Protein AF-A0A820E1D8-F1 (afdb_monomer_lite)

Foldseek 3Di:
DDPPPPPDPPLKDKDQQLVPDDDDDDADVVLVDCLQPPCVVVVVLQWDDDDNDTDRDHPDDPPRVSVCSNVVSPVVNVVRVVVVVVVVVVNVVNRRGIDMDSDPQDPVNVVVVVVVVVVVVVVD

Sequence (124 aa):
MYSSILSCPCRYSSIQRSTFISIEVQIHPFCTSSFVRDDRWFQYWTMKFLNGNIDPTPSFYSNDFRKNGLKFFNYVKILCDTVNISLANIVHSFQAKYFFSPQLITPLQLSETIHDWNASFRTQ

Radius of gyration: 27.59 Å; chains: 1; bounding box: 50×37×97 Å

pLDDT: mean 75.23, std 14.65, range [38.97, 95.94]

Organism: NCBI:txid392033

Secondary structure (DSSP, 8-state):
-----------SEEEEGGGT--------GGGGSHHHH-THHHHTTS-EEETTEEESS----TT-HHHHHHHHHHHHHHHHHHHHHHHHHHHHHHHTSEEEESS---HHHHHHHHHHHHHHHTT-

Structure (mmCIF, N/CA/C/O backbone):
data_AF-A0A820E1D8-F1
#
_entry.id   AF-A0A820E1D8-F1
#
loop_
_atom_site.group_PDB
_atom_site.id
_atom_site.type_symbol
_atom_site.label_atom_id
_atom_site.label_alt_id
_atom_site.label_comp_id
_atom_site.label_asym_id
_atom_site.label_entity_id
_atom_site.label_seq_id
_atom_site.pdbx_PDB_ins_code
_atom_site.Cartn_x
_atom_site.Cartn_y
_atom_site.Cartn_z
_atom_site.occupancy
_atom_site.B_iso_or_equiv
_atom_site.auth_seq_id
_atom_site.auth_comp_id
_atom_site.auth_asym_id
_atom_site.auth_atom_id
_atom_site.pdbx_PDB_model_num
ATOM 1 N N . MET A 1 1 ? -15.029 -18.712 57.169 1.00 38.97 1 MET A N 1
ATOM 2 C CA . MET A 1 1 ? -14.294 -17.782 56.284 1.00 38.97 1 MET A CA 1
ATOM 3 C C . MET A 1 1 ? -15.163 -17.525 55.064 1.00 38.97 1 MET A C 1
ATOM 5 O O . MET A 1 1 ? -15.343 -18.434 54.269 1.00 38.97 1 MET A O 1
ATOM 9 N N . TYR A 1 2 ? -15.791 -16.352 54.978 1.00 49.12 2 TYR A N 1
ATOM 10 C CA . TYR A 1 2 ? -16.621 -15.965 53.833 1.00 49.12 2 TYR A CA 1
ATOM 11 C C . TYR A 1 2 ? -15.697 -15.332 52.788 1.00 49.12 2 TYR A C 1
ATOM 13 O O . TYR A 1 2 ? -15.008 -14.361 53.094 1.00 49.12 2 TYR A O 1
ATOM 21 N N . SER A 1 3 ? -15.611 -15.929 51.599 1.00 56.59 3 SER A N 1
ATOM 22 C CA . SER A 1 3 ? -14.863 -15.360 50.478 1.00 56.59 3 SER A CA 1
ATOM 23 C C . SER A 1 3 ? -15.612 -14.120 49.997 1.00 56.59 3 SER A C 1
ATOM 25 O O . SER A 1 3 ? -16.631 -14.217 49.316 1.00 56.59 3 SER A O 1
ATOM 27 N N . SER A 1 4 ? -15.149 -12.944 50.410 1.00 55.78 4 SER A N 1
ATOM 28 C CA . SER A 1 4 ? -15.596 -11.673 49.852 1.00 55.78 4 SER A CA 1
ATOM 29 C C . SER A 1 4 ? -15.107 -11.615 48.407 1.00 55.78 4 SER A C 1
ATOM 31 O O . SER A 1 4 ? -13.967 -11.231 48.148 1.00 55.78 4 SER A O 1
ATOM 33 N N . ILE A 1 5 ? -15.943 -12.042 47.462 1.00 62.97 5 ILE A N 1
ATOM 34 C CA . ILE A 1 5 ? -15.692 -11.833 46.037 1.00 62.97 5 ILE A CA 1
ATOM 35 C C . ILE A 1 5 ? -15.635 -10.315 45.837 1.00 62.97 5 ILE A C 1
ATOM 37 O O . ILE A 1 5 ? -16.656 -9.630 45.877 1.00 62.97 5 ILE A O 1
ATOM 41 N N . LEU A 1 6 ? -14.421 -9.783 45.684 1.00 60.31 6 LEU A N 1
ATOM 42 C CA . LEU A 1 6 ? -14.165 -8.409 45.267 1.00 60.31 6 LEU A CA 1
ATOM 43 C C . LEU A 1 6 ? -14.670 -8.259 43.828 1.00 60.31 6 LEU A C 1
ATOM 45 O O . LEU A 1 6 ? -13.928 -8.404 42.861 1.00 60.31 6 LEU A O 1
ATOM 49 N N . SER A 1 7 ? -15.970 -8.016 43.688 1.00 61.81 7 SER A N 1
ATOM 50 C CA . SER A 1 7 ? -16.574 -7.625 42.423 1.00 61.81 7 SER A CA 1
ATOM 51 C C . SER A 1 7 ? -16.199 -6.171 42.165 1.00 61.81 7 SER A C 1
ATOM 53 O O . SER A 1 7 ? -16.813 -5.255 42.710 1.00 61.81 7 SER A O 1
ATOM 55 N N . CYS A 1 8 ? -15.161 -5.947 41.362 1.00 59.56 8 CYS A N 1
ATOM 56 C CA . CYS A 1 8 ? -14.822 -4.611 40.893 1.00 59.56 8 CYS A CA 1
ATOM 57 C C . CYS A 1 8 ? -15.924 -4.127 39.937 1.00 59.56 8 CYS A C 1
ATOM 59 O O . CYS A 1 8 ? -16.111 -4.742 38.885 1.00 59.56 8 CYS A O 1
ATOM 61 N N . PRO A 1 9 ? -16.649 -3.036 40.242 1.00 62.47 9 PRO A N 1
ATOM 62 C CA . PRO A 1 9 ? -17.557 -2.453 39.269 1.00 62.47 9 PRO A CA 1
ATOM 63 C C . PRO A 1 9 ? -16.726 -1.896 38.107 1.00 62.47 9 PRO A C 1
ATOM 65 O O . PRO A 1 9 ? -15.876 -1.022 38.303 1.00 62.47 9 PRO A O 1
ATOM 68 N N . CYS A 1 10 ? -16.940 -2.407 36.892 1.00 63.34 10 CYS A N 1
ATOM 69 C CA . CYS A 1 10 ? -16.344 -1.839 35.686 1.00 63.34 10 CYS A CA 1
ATOM 70 C C . CYS A 1 10 ? -16.821 -0.389 35.535 1.00 63.34 10 CYS A C 1
ATOM 72 O O . CYS A 1 10 ? -17.981 -0.141 35.224 1.00 63.34 10 CYS A O 1
ATOM 74 N N . ARG A 1 11 ? -15.927 0.579 35.768 1.00 61.75 11 ARG A N 1
ATOM 75 C CA . ARG A 1 11 ? -16.213 2.011 35.561 1.00 61.75 11 ARG A CA 1
ATOM 76 C C . ARG A 1 11 ? -16.142 2.427 34.090 1.00 61.75 11 ARG A C 1
ATOM 78 O O . ARG A 1 11 ? -16.610 3.502 33.749 1.00 61.75 11 ARG A O 1
ATOM 85 N N . TYR A 1 12 ? -15.544 1.589 33.245 1.00 61.16 12 TYR A N 1
ATOM 86 C CA . TYR A 1 12 ? -15.287 1.874 31.839 1.00 61.16 12 TYR A CA 1
ATOM 87 C C . TYR A 1 12 ? -15.717 0.691 30.979 1.00 61.16 12 TYR A C 1
ATOM 89 O O . TYR A 1 12 ? -15.518 -0.462 31.369 1.00 61.16 12 TYR A O 1
ATOM 97 N N . SER A 1 13 ? -16.258 0.981 29.796 1.00 73.56 13 SER A N 1
ATOM 98 C CA . SER A 1 13 ? -16.404 -0.020 28.737 1.00 73.56 13 SER A CA 1
ATOM 99 C C . SER A 1 13 ? -15.180 0.039 27.823 1.00 73.56 13 SER A C 1
ATOM 101 O O . SER A 1 13 ? -14.683 1.122 27.504 1.00 73.56 13 SER A O 1
ATOM 103 N N . SER A 1 14 ? -14.662 -1.135 27.459 1.00 79.69 14 SER A N 1
ATOM 104 C CA . SER A 1 14 ? -13.552 -1.291 26.522 1.00 79.69 14 SER A CA 1
ATOM 105 C C . SER A 1 14 ? -14.062 -2.056 25.313 1.00 79.69 14 SER A C 1
ATOM 107 O O . SER A 1 14 ? -14.514 -3.192 25.448 1.00 79.69 14 SER A O 1
ATOM 109 N N . ILE A 1 15 ? -14.021 -1.426 24.143 1.00 81.38 15 ILE A N 1
ATOM 110 C CA . ILE A 1 15 ? -14.484 -2.020 22.888 1.00 81.38 15 ILE A CA 1
ATOM 111 C C . ILE A 1 15 ? -13.323 -1.975 21.903 1.00 81.38 15 ILE A C 1
ATOM 113 O O . ILE A 1 15 ? -12.721 -0.922 21.688 1.00 81.38 15 ILE A O 1
ATOM 117 N N . GLN A 1 16 ? -12.972 -3.113 21.311 1.00 85.31 16 GLN A N 1
ATOM 118 C CA . GLN A 1 16 ? -11.905 -3.154 20.316 1.00 85.31 16 GLN A CA 1
ATOM 119 C C . GLN A 1 16 ? -12.334 -2.364 19.074 1.00 85.31 16 GLN A C 1
ATOM 121 O O . GLN A 1 16 ? -13.426 -2.584 18.552 1.00 85.31 16 GLN A O 1
ATOM 126 N N . ARG A 1 17 ? -11.489 -1.451 18.581 1.00 87.81 17 ARG A N 1
ATOM 127 C CA . ARG A 1 17 ? -11.842 -0.558 17.460 1.00 87.81 17 ARG A CA 1
ATOM 128 C C . ARG A 1 17 ? -12.236 -1.312 16.193 1.00 87.81 17 ARG A C 1
ATOM 130 O O . ARG A 1 17 ? -13.131 -0.863 15.489 1.00 87.81 17 ARG A O 1
ATOM 137 N N . SER A 1 18 ? -11.631 -2.472 15.936 1.00 87.81 18 SER A N 1
ATOM 13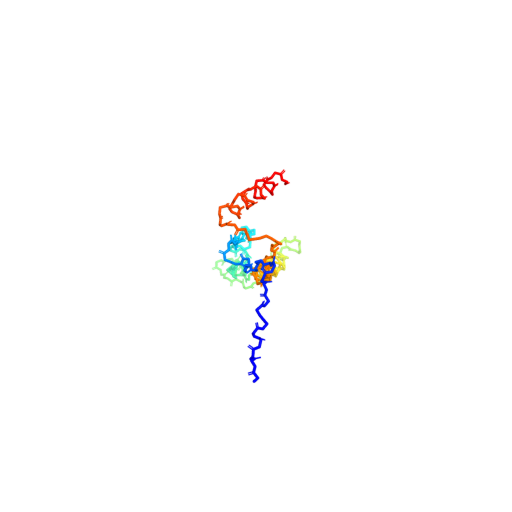8 C CA . SER A 1 18 ? -11.989 -3.350 14.812 1.00 87.81 18 SER A CA 1
ATOM 139 C C . SER A 1 18 ? -13.464 -3.770 14.777 1.00 87.81 18 SER A C 1
ATOM 141 O O . SER A 1 18 ? -13.963 -4.111 13.711 1.00 87.81 18 SER A O 1
ATOM 143 N N . THR A 1 19 ? -14.170 -3.752 15.913 1.00 86.25 19 THR A N 1
ATOM 144 C CA . THR A 1 19 ? -15.575 -4.192 15.988 1.00 86.25 19 THR A CA 1
ATOM 145 C C . THR A 1 19 ? -16.566 -3.162 15.451 1.00 86.25 19 THR A C 1
ATOM 147 O O . THR A 1 19 ? -17.693 -3.522 15.130 1.00 86.25 19 THR A O 1
ATOM 150 N N . PHE A 1 20 ? -16.161 -1.894 15.340 1.00 82.75 20 PHE A N 1
ATOM 151 C CA . PHE A 1 20 ? -17.046 -0.808 14.910 1.00 82.75 20 PHE A CA 1
ATOM 152 C C . PHE A 1 20 ? -16.408 0.168 13.909 1.00 82.75 20 PHE A C 1
ATOM 154 O O . PHE A 1 20 ? -17.120 0.980 13.326 1.00 82.75 20 PHE A O 1
ATOM 161 N N . ILE A 1 21 ? -15.091 0.094 13.674 1.00 85.94 21 ILE A N 1
ATOM 162 C CA . ILE A 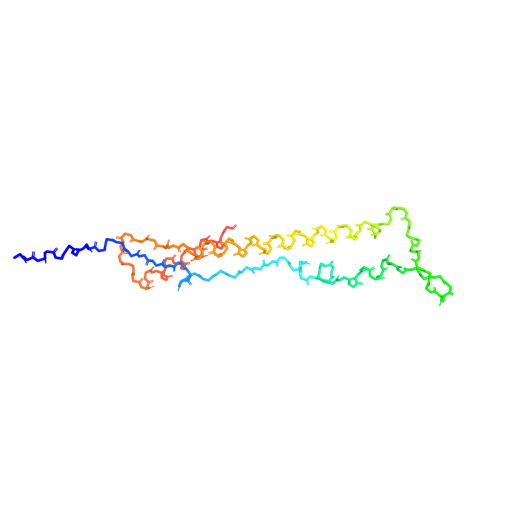1 21 ? -14.384 0.890 12.662 1.00 85.94 21 ILE A CA 1
ATOM 163 C C . ILE A 1 21 ? -13.762 -0.036 11.615 1.00 85.94 21 ILE A C 1
ATOM 165 O O . ILE A 1 21 ? -12.811 -0.774 11.893 1.00 85.94 21 ILE A O 1
ATOM 169 N N . SER A 1 22 ? -14.246 0.086 10.380 1.00 88.06 22 SER A N 1
ATOM 170 C CA . SER A 1 22 ? -13.597 -0.467 9.191 1.00 88.06 22 SER A CA 1
ATOM 171 C C . SER A 1 22 ? -12.879 0.651 8.440 1.00 88.06 22 SER A C 1
ATOM 173 O O . SER A 1 22 ? -13.461 1.710 8.209 1.00 88.06 22 SER A O 1
ATOM 175 N N . ILE A 1 23 ? -11.615 0.428 8.084 1.00 88.25 23 ILE A N 1
ATOM 176 C CA . ILE A 1 23 ? -10.818 1.372 7.298 1.00 88.25 23 ILE A CA 1
ATOM 177 C C . ILE A 1 23 ? -10.471 0.688 5.985 1.00 88.25 23 ILE A C 1
ATOM 179 O O . ILE A 1 23 ? -9.752 -0.310 5.976 1.00 88.25 23 ILE A O 1
ATOM 183 N N . GLU A 1 24 ? -10.963 1.245 4.884 1.00 89.31 24 GLU A N 1
ATOM 184 C CA . GLU A 1 24 ? -10.573 0.838 3.541 1.00 89.31 24 GLU A CA 1
ATOM 185 C C . GLU A 1 24 ? -9.547 1.834 3.005 1.00 89.31 24 GLU A C 1
ATOM 187 O O . GLU A 1 24 ? -9.799 3.037 2.923 1.00 89.31 24 GLU A O 1
ATOM 192 N N . VAL A 1 25 ? -8.360 1.333 2.676 1.00 89.12 25 VAL A N 1
ATOM 193 C CA . VAL A 1 25 ? -7.265 2.152 2.166 1.00 89.12 25 VAL A CA 1
ATOM 194 C C . VAL A 1 25 ? -7.191 1.999 0.658 1.00 89.12 25 VAL A C 1
ATOM 196 O O . VAL A 1 25 ? -7.096 0.887 0.145 1.00 89.12 25 VAL A O 1
ATOM 199 N N . GLN A 1 26 ? -7.148 3.127 -0.046 1.00 89.81 26 GLN A N 1
ATOM 200 C CA . GLN A 1 26 ? -6.901 3.156 -1.481 1.00 89.81 26 GLN A CA 1
ATOM 201 C C . GLN A 1 26 ? -5.510 3.723 -1.756 1.00 89.81 26 GLN A C 1
ATOM 203 O O . GLN A 1 26 ? -5.198 4.858 -1.400 1.00 89.81 26 GLN A O 1
ATOM 208 N N . ILE A 1 27 ? -4.662 2.913 -2.389 1.00 90.44 27 ILE A N 1
ATOM 209 C CA . ILE A 1 27 ? -3.364 3.364 -2.894 1.00 90.44 27 ILE A CA 1
ATOM 210 C C . ILE A 1 27 ? -3.540 4.104 -4.222 1.00 90.44 27 ILE A C 1
ATOM 212 O O . ILE A 1 27 ? -4.517 3.901 -4.943 1.00 90.44 27 ILE A O 1
ATOM 216 N N . HIS A 1 28 ? -2.568 4.947 -4.569 1.00 91.69 28 HI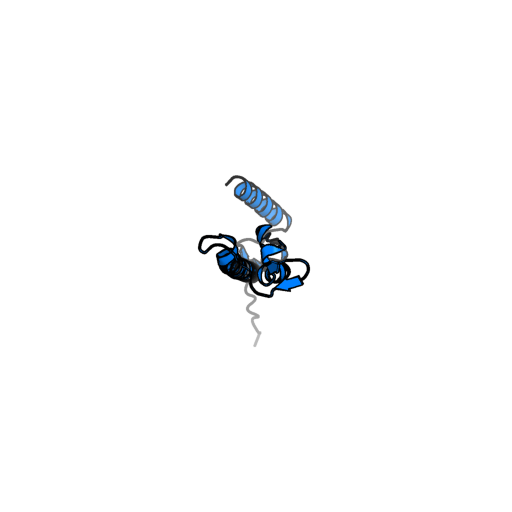S A N 1
ATOM 217 C CA . HIS A 1 28 ? -2.619 5.718 -5.807 1.00 91.69 28 HIS A CA 1
ATOM 218 C C . HIS A 1 28 ? -2.740 4.790 -7.041 1.00 91.69 28 HIS A C 1
ATOM 220 O O . HIS A 1 28 ? -1.963 3.834 -7.139 1.00 91.69 28 HIS A O 1
ATOM 226 N N . PRO A 1 29 ? -3.625 5.071 -8.024 1.00 91.56 29 PRO A N 1
ATOM 227 C CA . PRO A 1 29 ? -3.855 4.190 -9.181 1.00 91.56 29 PRO A CA 1
ATOM 228 C C . PRO A 1 29 ? -2.593 3.867 -9.991 1.00 91.56 29 PRO A C 1
ATOM 230 O O . PRO A 1 29 ? -2.468 2.804 -10.590 1.00 91.56 29 PRO A O 1
ATOM 233 N N . PHE A 1 30 ? -1.605 4.762 -9.983 1.00 90.19 30 PHE A N 1
ATOM 234 C CA . PHE A 1 30 ? -0.311 4.506 -10.619 1.00 90.19 30 PHE A CA 1
ATOM 235 C C . PHE A 1 30 ? 0.409 3.272 -10.045 1.00 90.19 30 PHE A C 1
ATOM 237 O O . PHE A 1 30 ? 1.053 2.538 -10.793 1.00 90.19 30 PHE A O 1
ATOM 244 N N . CYS A 1 31 ? 0.265 3.000 -8.745 1.00 91.25 31 CYS A N 1
ATOM 245 C CA . CYS A 1 31 ? 0.873 1.842 -8.089 1.00 91.25 31 CYS A CA 1
ATOM 246 C C . CYS A 1 31 ? 0.303 0.508 -8.579 1.00 91.25 31 CYS A C 1
ATOM 248 O O . CYS A 1 31 ? 0.959 -0.524 -8.452 1.00 91.25 31 CYS A O 1
ATOM 250 N N . THR A 1 32 ? -0.900 0.516 -9.161 1.00 90.31 32 THR A N 1
ATOM 251 C CA . THR A 1 32 ? -1.503 -0.674 -9.765 1.00 90.31 32 THR A CA 1
ATOM 252 C C . THR A 1 32 ? -1.313 -0.750 -11.279 1.00 90.31 32 THR A C 1
ATOM 254 O O . THR A 1 32 ? -1.724 -1.736 -11.892 1.00 90.31 32 THR A O 1
ATOM 257 N N . SER A 1 33 ? -0.661 0.250 -11.878 1.00 89.25 33 SER A N 1
ATOM 258 C CA . SER A 1 33 ? -0.404 0.304 -13.315 1.00 89.25 33 SER A CA 1
ATOM 259 C C . SER A 1 33 ? 0.606 -0.752 -13.773 1.00 89.25 33 SER A C 1
ATOM 261 O O . SER A 1 33 ? 1.454 -1.225 -13.008 1.00 89.25 33 SER A O 1
ATOM 263 N N . SER A 1 34 ? 0.573 -1.066 -15.068 1.00 85.19 34 SER A N 1
ATOM 264 C CA . SER A 1 34 ? 1.535 -1.968 -15.707 1.00 85.19 34 SER A CA 1
ATOM 265 C C . SER A 1 34 ? 2.975 -1.448 -15.658 1.00 85.19 34 SER A C 1
ATOM 267 O O . SER A 1 34 ? 3.899 -2.240 -15.749 1.00 85.19 34 SER A O 1
ATOM 269 N N . PHE A 1 35 ? 3.202 -0.142 -15.471 1.00 79.44 35 PHE A N 1
ATOM 270 C CA . PHE A 1 35 ? 4.555 0.407 -15.303 1.00 79.44 35 PHE A CA 1
ATOM 271 C C . PHE A 1 35 ? 5.203 0.003 -13.971 1.00 79.44 35 PHE A C 1
ATOM 273 O O . PHE A 1 35 ? 6.422 0.018 -13.854 1.00 79.44 35 PHE A O 1
ATOM 280 N N . VAL A 1 36 ? 4.399 -0.351 -12.965 1.00 84.75 36 VAL A N 1
ATOM 281 C CA . VAL A 1 36 ? 4.870 -0.684 -11.611 1.00 84.75 36 VAL A CA 1
ATOM 282 C C . VAL A 1 36 ? 4.709 -2.175 -11.295 1.00 84.75 36 VAL A C 1
ATOM 284 O O . VAL A 1 36 ? 5.556 -2.767 -10.617 1.00 84.75 36 VAL A O 1
ATOM 287 N N . ARG A 1 37 ? 3.615 -2.797 -11.756 1.00 80.50 37 ARG A N 1
ATOM 288 C CA . ARG A 1 37 ? 3.315 -4.209 -11.466 1.00 80.50 37 ARG A CA 1
ATOM 289 C C . ARG A 1 37 ? 3.903 -5.188 -12.468 1.00 80.50 37 ARG A C 1
ATOM 291 O O . ARG A 1 37 ? 4.249 -6.291 -12.063 1.00 80.50 37 ARG A O 1
ATOM 298 N N . ASP A 1 38 ? 3.964 -4.820 -13.742 1.00 72.81 38 ASP A N 1
ATOM 299 C CA . ASP A 1 38 ? 4.426 -5.726 -14.785 1.00 72.81 38 ASP A CA 1
ATOM 300 C C . ASP A 1 38 ? 5.884 -5.460 -15.124 1.00 72.81 38 ASP A C 1
ATOM 302 O O . ASP A 1 38 ? 6.237 -4.339 -15.465 1.00 72.81 38 ASP A O 1
ATOM 306 N N . ASP A 1 39 ? 6.699 -6.507 -15.212 1.00 68.19 39 ASP A N 1
ATOM 307 C CA . ASP A 1 39 ? 8.040 -6.392 -15.799 1.00 68.19 39 ASP A CA 1
ATOM 308 C C . ASP A 1 39 ? 7.990 -6.335 -17.341 1.00 68.19 39 ASP A C 1
ATOM 310 O O . ASP A 1 39 ? 9.009 -6.310 -18.027 1.00 68.19 39 ASP A O 1
ATOM 314 N N . ARG A 1 40 ? 6.789 -6.304 -17.935 1.00 66.25 40 ARG A N 1
ATOM 315 C CA . ARG A 1 40 ? 6.583 -6.331 -19.392 1.00 66.25 40 ARG A CA 1
ATOM 316 C C . ARG A 1 40 ? 7.218 -5.140 -20.095 1.00 66.25 40 ARG A C 1
ATOM 318 O O . ARG A 1 40 ? 7.699 -5.277 -21.216 1.00 66.25 40 ARG A O 1
ATOM 325 N N . TRP A 1 41 ? 7.259 -3.981 -19.443 1.00 66.00 41 TRP A N 1
ATOM 326 C CA . TRP A 1 41 ? 7.935 -2.826 -20.017 1.00 66.00 41 TRP A CA 1
ATOM 327 C C . TRP A 1 41 ? 9.451 -3.044 -20.097 1.00 66.00 41 TRP A C 1
ATOM 329 O O . TRP A 1 41 ? 10.031 -2.567 -21.058 1.00 66.00 41 TRP A O 1
ATOM 339 N N . PHE A 1 42 ? 10.085 -3.850 -19.231 1.00 61.91 42 PHE A N 1
ATOM 340 C CA . PHE A 1 42 ? 11.517 -4.171 -19.350 1.00 61.91 42 PHE A CA 1
ATOM 341 C C . PHE A 1 42 ? 11.860 -4.809 -20.704 1.00 61.91 42 PHE A C 1
ATOM 343 O O . PHE A 1 42 ? 12.923 -4.536 -21.256 1.00 61.91 42 PHE A O 1
ATOM 350 N N . GLN A 1 43 ? 10.958 -5.622 -21.267 1.00 62.91 43 GLN A N 1
ATOM 351 C CA . GLN A 1 43 ? 11.188 -6.311 -22.543 1.00 62.91 43 GLN A CA 1
ATOM 352 C C . GLN A 1 43 ? 11.287 -5.339 -23.726 1.00 62.91 43 GLN A C 1
ATOM 354 O O . GLN A 1 43 ? 12.089 -5.539 -24.634 1.00 62.91 43 GLN A O 1
ATOM 359 N N . TYR A 1 44 ? 10.531 -4.238 -23.692 1.00 60.12 44 TYR A N 1
ATOM 360 C CA . TYR A 1 44 ? 10.607 -3.197 -24.724 1.00 60.12 44 TYR A CA 1
ATOM 361 C C . TYR A 1 44 ? 11.921 -2.406 -24.675 1.00 60.12 44 TYR A C 1
ATOM 363 O O . TYR A 1 44 ? 12.235 -1.656 -25.595 1.00 60.12 44 TYR A O 1
ATOM 371 N N . TRP A 1 45 ? 12.677 -2.544 -23.588 1.00 58.69 45 TRP A N 1
ATOM 372 C CA . TRP A 1 45 ? 13.865 -1.749 -23.303 1.00 58.69 45 TRP A CA 1
ATOM 373 C C . TRP A 1 45 ? 15.149 -2.520 -23.547 1.00 58.69 45 TRP A C 1
ATOM 375 O O . TRP A 1 45 ? 16.220 -1.923 -23.550 1.00 58.69 45 TRP A O 1
ATOM 385 N N . THR A 1 46 ? 15.039 -3.827 -23.770 1.00 55.56 46 THR A N 1
ATOM 386 C CA . THR A 1 46 ? 16.136 -4.733 -24.104 1.00 55.56 46 THR A CA 1
ATOM 387 C C . THR A 1 46 ? 16.174 -5.105 -25.591 1.00 55.56 46 THR A C 1
ATOM 389 O O . THR A 1 46 ? 17.101 -5.790 -26.009 1.00 55.56 46 THR A O 1
ATOM 392 N N . MET A 1 47 ? 15.231 -4.626 -26.417 1.00 54.00 47 MET A N 1
ATOM 393 C CA . MET A 1 47 ? 15.177 -4.914 -27.860 1.00 54.00 47 MET A CA 1
ATOM 394 C C . MET A 1 47 ? 15.543 -3.698 -28.726 1.00 54.00 47 MET A C 1
ATOM 396 O O . MET A 1 47 ? 15.005 -2.605 -28.544 1.00 54.00 47 MET A O 1
ATOM 400 N N . LYS A 1 48 ? 16.412 -3.895 -29.725 1.00 53.16 48 LYS A N 1
ATOM 401 C CA . LYS A 1 48 ? 16.661 -2.959 -30.831 1.00 53.16 48 LYS A CA 1
ATOM 402 C C . LYS A 1 48 ? 16.169 -3.602 -32.127 1.00 53.16 48 LYS A C 1
ATOM 404 O O . LYS A 1 48 ? 16.515 -4.737 -32.441 1.00 53.16 48 LYS A O 1
ATOM 409 N N . PHE A 1 49 ? 15.384 -2.878 -32.912 1.00 48.19 49 PHE A N 1
ATOM 410 C CA . PHE A 1 49 ? 14.998 -3.337 -34.245 1.00 48.19 49 PHE A CA 1
ATOM 411 C C . PHE A 1 49 ? 15.934 -2.711 -35.276 1.00 48.19 49 PHE A C 1
ATOM 413 O O . PHE A 1 49 ? 15.910 -1.496 -35.468 1.00 48.19 49 PHE A O 1
ATOM 420 N N . LEU A 1 50 ? 16.752 -3.532 -35.940 1.00 46.41 50 LEU A N 1
ATOM 421 C CA . LEU A 1 50 ? 17.512 -3.123 -37.121 1.00 46.41 50 LEU A CA 1
ATOM 422 C C . LEU A 1 50 ? 17.257 -4.112 -38.260 1.00 46.41 50 LEU A C 1
ATOM 424 O O . LEU A 1 50 ? 17.488 -5.309 -38.124 1.00 46.41 50 LEU A O 1
ATOM 428 N N . ASN A 1 51 ? 16.805 -3.586 -39.403 1.00 44.66 51 ASN A N 1
ATOM 429 C CA . ASN A 1 51 ? 16.712 -4.295 -40.685 1.00 44.66 51 ASN A CA 1
ATOM 430 C C . ASN A 1 51 ? 16.042 -5.682 -40.607 1.00 44.66 51 ASN A C 1
ATOM 432 O O . ASN A 1 51 ? 16.610 -6.676 -41.050 1.00 44.66 51 ASN A O 1
ATOM 436 N N . GLY A 1 52 ? 14.842 -5.760 -40.021 1.00 52.09 52 GLY A N 1
ATOM 437 C CA . GLY A 1 52 ? 14.044 -6.995 -39.979 1.00 52.09 52 GLY A CA 1
ATOM 438 C C . GLY A 1 52 ? 14.552 -8.083 -39.024 1.00 52.09 52 GLY A C 1
ATOM 439 O O . GLY A 1 52 ? 13.869 -9.089 -38.863 1.00 52.09 52 GLY A O 1
ATOM 440 N N . ASN A 1 53 ? 15.685 -7.867 -38.348 1.00 53.34 53 ASN A N 1
ATOM 441 C CA . ASN A 1 53 ? 16.228 -8.750 -37.319 1.00 53.34 53 ASN A CA 1
ATOM 442 C C . ASN A 1 53 ? 16.261 -8.038 -35.954 1.00 53.34 53 ASN A C 1
ATOM 444 O O . ASN A 1 53 ? 16.411 -6.815 -35.860 1.00 53.34 53 ASN A O 1
ATOM 448 N N . ILE A 1 54 ? 16.100 -8.814 -34.880 1.00 59.78 54 ILE A N 1
ATOM 449 C CA . ILE A 1 54 ? 16.197 -8.320 -33.501 1.00 59.78 54 ILE A CA 1
ATOM 450 C C . ILE A 1 54 ? 17.689 -8.219 -33.156 1.00 59.78 54 ILE A C 1
ATOM 452 O O . ILE A 1 54 ? 18.352 -9.234 -32.960 1.00 59.78 54 ILE A O 1
ATOM 456 N N . ASP A 1 55 ? 18.218 -6.997 -33.100 1.00 55.81 55 ASP A N 1
ATOM 457 C CA . ASP A 1 55 ? 19.528 -6.706 -32.514 1.00 55.81 55 ASP A CA 1
ATOM 458 C C . ASP A 1 55 ? 19.310 -6.518 -30.992 1.00 55.81 55 ASP A C 1
ATOM 460 O O . ASP A 1 55 ? 18.46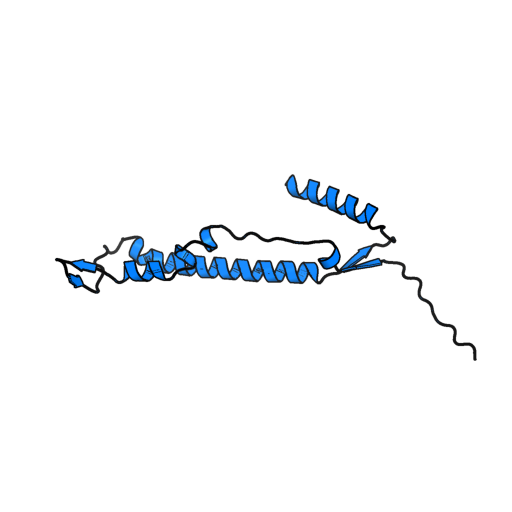7 -5.720 -30.581 1.00 55.81 55 ASP A O 1
ATOM 464 N N . PRO A 1 56 ? 19.993 -7.245 -30.097 1.00 54.81 56 PRO A N 1
ATOM 465 C CA . PRO A 1 56 ? 19.764 -7.139 -28.651 1.00 54.81 56 PRO A CA 1
ATOM 466 C C . PRO A 1 56 ? 20.278 -5.830 -28.003 1.00 54.81 56 PRO A C 1
ATOM 468 O O . PRO A 1 56 ? 20.397 -5.761 -26.781 1.00 54.81 56 PRO A O 1
ATOM 471 N N . THR A 1 57 ? 20.614 -4.778 -28.768 1.00 52.66 57 THR A N 1
ATOM 472 C CA . THR A 1 57 ? 21.306 -3.582 -28.236 1.00 52.66 57 THR A CA 1
ATOM 473 C C . THR A 1 57 ? 20.584 -2.251 -28.493 1.00 52.66 57 THR A C 1
ATOM 475 O O . THR A 1 57 ? 20.862 -1.590 -29.482 1.00 52.66 57 THR A O 1
ATOM 478 N N . PRO A 1 58 ? 19.682 -1.755 -27.634 1.00 53.22 58 PRO A N 1
ATOM 479 C CA . PRO A 1 58 ? 18.930 -0.528 -27.916 1.00 53.22 58 PRO A CA 1
ATOM 480 C C . PRO A 1 58 ? 19.852 0.690 -28.143 1.00 53.22 58 PRO A C 1
ATOM 482 O O . PRO A 1 58 ? 20.521 1.156 -27.219 1.00 53.22 58 PRO A O 1
ATOM 485 N N . SER A 1 59 ? 19.890 1.259 -29.355 1.00 59.59 59 SER A N 1
ATOM 486 C CA . SER A 1 59 ? 20.618 2.509 -29.639 1.00 59.59 59 SER A CA 1
ATOM 487 C C . SER A 1 59 ? 19.756 3.701 -29.249 1.00 59.59 59 SER A C 1
ATOM 489 O O . SER A 1 59 ? 19.362 4.514 -30.080 1.00 59.59 59 SER A O 1
ATOM 491 N N . PHE A 1 60 ? 19.418 3.783 -27.969 1.00 59.09 60 PHE A N 1
ATOM 492 C CA . PHE A 1 60 ? 18.861 4.998 -27.399 1.00 59.09 60 PHE A CA 1
ATOM 493 C C . PHE A 1 60 ? 19.968 6.067 -27.354 1.00 59.09 60 PHE A C 1
ATOM 495 O O . PHE A 1 60 ? 21.117 5.761 -27.004 1.00 59.09 60 PHE A O 1
ATOM 502 N N . TYR A 1 61 ? 19.643 7.326 -27.664 1.00 61.38 61 TYR A N 1
ATOM 503 C CA . TYR A 1 61 ? 20.559 8.452 -27.446 1.00 61.38 61 TYR A CA 1
ATOM 504 C C . TYR A 1 61 ? 20.955 8.534 -25.959 1.00 61.38 61 TYR A C 1
ATOM 506 O O . TYR A 1 61 ? 20.257 8.024 -25.080 1.00 61.38 61 TYR A O 1
ATOM 514 N N . SER A 1 62 ? 22.120 9.104 -25.641 1.00 63.62 62 SER A N 1
ATOM 515 C CA . SER A 1 62 ? 22.620 9.217 -24.256 1.00 63.62 62 SER A CA 1
ATOM 516 C C . SER A 1 62 ? 21.644 9.927 -23.308 1.00 63.62 62 SER A C 1
ATOM 518 O O . SER A 1 62 ? 21.621 9.609 -22.124 1.00 63.62 62 SER A O 1
ATOM 520 N N . ASN A 1 63 ? 20.808 10.820 -23.836 1.00 65.6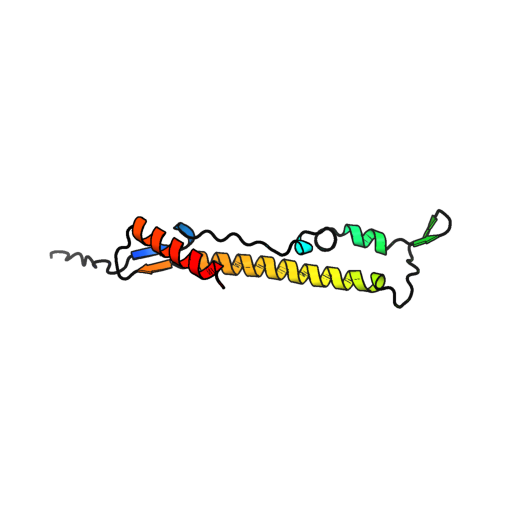2 63 ASN A N 1
ATOM 521 C CA . ASN A 1 63 ? 19.812 11.615 -23.120 1.00 65.62 63 ASN A CA 1
ATOM 522 C C . ASN A 1 63 ? 18.374 11.077 -23.229 1.00 65.62 63 ASN A C 1
ATOM 524 O O . ASN A 1 63 ? 17.441 11.757 -22.805 1.00 65.62 63 ASN A O 1
ATOM 528 N N . ASP A 1 64 ? 18.166 9.893 -23.805 1.00 72.75 64 ASP A N 1
ATOM 529 C CA . ASP A 1 64 ? 16.824 9.336 -23.919 1.00 72.75 64 ASP A CA 1
ATOM 530 C C . ASP A 1 64 ? 16.271 9.041 -22.520 1.00 72.75 64 ASP A C 1
ATOM 532 O O . ASP A 1 64 ? 16.828 8.219 -21.785 1.00 72.75 64 ASP A O 1
ATOM 536 N N . PHE A 1 65 ? 15.176 9.712 -22.144 1.00 71.69 65 PHE A N 1
ATOM 537 C CA . PHE A 1 65 ? 14.527 9.518 -20.845 1.00 71.69 65 PHE A CA 1
ATOM 538 C C . PHE A 1 65 ? 14.141 8.057 -20.625 1.00 71.69 65 PHE A C 1
ATOM 540 O O . PHE A 1 65 ? 14.086 7.615 -19.475 1.00 71.69 65 PHE A O 1
ATOM 547 N N . ARG A 1 66 ? 13.944 7.303 -21.722 1.00 70.62 66 ARG A N 1
ATOM 548 C CA . ARG A 1 66 ? 13.777 5.863 -21.669 1.00 70.62 66 ARG A CA 1
ATOM 549 C C . ARG A 1 66 ? 14.993 5.275 -20.983 1.00 70.62 66 ARG A C 1
ATOM 551 O O . ARG A 1 66 ? 14.787 4.856 -19.886 1.00 70.62 66 ARG A O 1
ATOM 558 N N . LYS A 1 67 ? 16.265 5.428 -21.354 1.00 67.31 67 LYS A N 1
ATOM 559 C CA . LYS A 1 67 ? 17.400 4.830 -20.580 1.00 67.31 67 LYS A CA 1
ATOM 560 C C . LYS A 1 67 ? 17.333 4.913 -19.035 1.00 67.31 67 LYS A C 1
ATOM 562 O O . LYS A 1 67 ? 17.799 3.994 -18.363 1.00 67.31 67 LYS A O 1
ATOM 567 N N . ASN A 1 68 ? 16.762 5.981 -18.469 1.00 71.94 68 ASN A N 1
ATOM 568 C CA . ASN A 1 68 ? 16.582 6.147 -17.025 1.00 71.94 68 ASN A CA 1
ATOM 569 C C . ASN A 1 68 ? 15.200 5.749 -16.473 1.00 71.94 68 ASN A C 1
ATOM 571 O O . ASN A 1 68 ? 15.100 5.487 -15.276 1.00 71.94 68 ASN A O 1
ATOM 575 N N . GLY A 1 69 ? 14.146 5.658 -17.289 1.00 74.88 69 GLY A N 1
ATOM 576 C CA . GLY A 1 69 ? 12.794 5.326 -16.813 1.00 74.88 69 GLY A CA 1
ATOM 577 C C . GLY A 1 69 ? 12.693 3.970 -16.128 1.00 74.88 69 GLY A C 1
ATOM 578 O O . GLY A 1 69 ? 11.905 3.833 -15.204 1.00 74.88 69 GLY A O 1
ATOM 579 N N . LEU A 1 70 ? 13.587 3.031 -16.439 1.00 73.81 70 LEU A N 1
ATOM 580 C CA . LEU A 1 70 ? 13.706 1.763 -15.729 1.00 73.81 70 LEU A CA 1
ATOM 581 C C . LEU A 1 70 ? 13.992 1.969 -14.246 1.00 73.81 70 LEU A C 1
ATOM 583 O O . LEU A 1 70 ? 13.343 1.402 -13.371 1.00 73.81 70 LEU A O 1
ATOM 587 N N . LYS A 1 71 ? 14.960 2.838 -13.968 1.00 77.81 71 LYS A N 1
ATOM 588 C CA . LYS A 1 71 ? 15.349 3.187 -12.606 1.00 77.81 71 LYS A CA 1
ATOM 589 C C . LYS A 1 71 ? 14.232 3.968 -11.917 1.00 77.81 71 LYS A C 1
ATOM 591 O O . LYS A 1 71 ? 13.967 3.720 -10.746 1.00 77.81 71 LYS A O 1
ATOM 596 N N . PHE A 1 72 ? 13.551 4.858 -12.643 1.00 83.62 72 PHE A N 1
ATOM 597 C CA . PHE A 1 72 ? 12.429 5.622 -12.099 1.00 83.62 72 PHE A CA 1
ATOM 598 C C . PHE A 1 72 ? 11.245 4.728 -11.724 1.00 83.62 72 PHE A C 1
ATOM 600 O O . PHE A 1 72 ? 10.765 4.817 -10.599 1.00 83.62 72 PHE A O 1
ATOM 607 N N . PHE A 1 73 ? 10.801 3.827 -12.602 1.00 83.88 73 PHE A N 1
ATOM 608 C CA . PHE A 1 73 ? 9.678 2.939 -12.298 1.00 83.88 73 PHE A CA 1
ATOM 609 C C . PHE A 1 73 ? 10.013 1.935 -11.194 1.00 83.88 73 PHE A C 1
ATOM 611 O O . PHE A 1 73 ? 9.168 1.693 -10.337 1.00 83.88 73 PHE A O 1
ATOM 618 N N . ASN A 1 74 ? 11.256 1.444 -11.122 1.00 83.81 74 ASN A N 1
ATOM 619 C CA . ASN A 1 74 ? 11.709 0.634 -9.987 1.00 83.81 74 ASN A CA 1
ATOM 620 C C . ASN A 1 74 ? 11.663 1.410 -8.667 1.00 83.81 74 ASN A C 1
ATOM 622 O O . ASN A 1 74 ? 11.226 0.878 -7.649 1.00 83.81 74 ASN A O 1
ATOM 626 N N . TYR A 1 75 ? 12.076 2.678 -8.673 1.00 88.88 75 TYR A N 1
ATOM 627 C CA . TYR A 1 75 ? 11.978 3.524 -7.488 1.00 88.88 75 TYR A CA 1
ATOM 628 C C . TYR A 1 75 ? 10.519 3.744 -7.072 1.00 88.88 75 TYR A C 1
ATOM 630 O O . TYR A 1 75 ? 10.172 3.575 -5.904 1.00 88.88 75 TYR A O 1
ATOM 638 N N . VAL A 1 76 ? 9.639 4.043 -8.032 1.00 90.94 76 VAL A N 1
ATOM 639 C CA . VAL A 1 76 ? 8.210 4.211 -7.748 1.00 90.94 76 VAL A CA 1
ATOM 640 C C . VAL A 1 76 ? 7.581 2.909 -7.255 1.00 90.94 76 VAL A C 1
ATOM 642 O O . VAL A 1 76 ? 6.765 2.949 -6.341 1.00 90.94 76 VAL A O 1
ATOM 645 N N . LYS A 1 77 ? 7.997 1.752 -7.777 1.00 90.81 77 LYS A N 1
ATOM 646 C CA . LYS A 1 77 ? 7.573 0.443 -7.273 1.00 90.81 77 LYS A CA 1
ATOM 647 C C . LYS A 1 77 ? 7.896 0.272 -5.794 1.00 90.81 77 LYS A C 1
ATOM 649 O O . LYS A 1 77 ? 6.997 -0.031 -5.018 1.00 90.81 77 LYS A O 1
ATOM 654 N N . ILE A 1 78 ? 9.137 0.548 -5.397 1.00 92.75 78 ILE A N 1
ATOM 655 C CA . ILE A 1 78 ? 9.557 0.470 -3.992 1.00 92.75 78 ILE A CA 1
ATOM 656 C C . ILE A 1 78 ? 8.717 1.409 -3.124 1.00 92.75 78 ILE A C 1
ATOM 658 O O . ILE A 1 78 ? 8.264 1.010 -2.051 1.00 92.75 78 ILE A O 1
ATOM 662 N N . LEU A 1 79 ? 8.473 2.640 -3.581 1.00 94.75 79 LEU A N 1
ATOM 663 C CA . LEU A 1 79 ? 7.619 3.585 -2.860 1.00 94.75 79 LEU A CA 1
ATOM 664 C C . LEU A 1 79 ? 6.187 3.060 -2.711 1.00 94.75 79 LEU A C 1
ATOM 666 O O . LEU A 1 79 ? 5.647 3.076 -1.608 1.00 94.75 79 LEU A O 1
ATOM 670 N N . CYS A 1 80 ? 5.587 2.562 -3.790 1.00 94.44 80 CYS A N 1
ATOM 671 C CA . CYS A 1 80 ? 4.247 1.983 -3.786 1.00 94.44 80 CYS A CA 1
ATOM 672 C C . CYS A 1 80 ? 4.137 0.796 -2.820 1.00 94.44 80 CYS A C 1
ATOM 674 O O . CYS A 1 80 ? 3.206 0.747 -2.015 1.00 94.44 80 CYS A O 1
ATOM 676 N N . ASP A 1 81 ? 5.108 -0.117 -2.849 1.00 93.94 81 ASP A N 1
ATOM 677 C CA . ASP A 1 81 ? 5.148 -1.279 -1.960 1.00 93.94 81 ASP A CA 1
ATOM 678 C C . ASP A 1 81 ? 5.319 -0.842 -0.495 1.00 93.94 81 ASP A C 1
ATOM 680 O O . ASP A 1 81 ? 4.608 -1.315 0.394 1.00 93.94 81 ASP A O 1
ATOM 684 N N . THR A 1 82 ? 6.198 0.133 -0.245 1.00 95.94 82 THR A N 1
ATOM 685 C CA . THR A 1 82 ? 6.443 0.688 1.095 1.00 95.94 82 THR A CA 1
ATOM 686 C C . THR A 1 82 ? 5.196 1.348 1.663 1.00 95.94 82 THR A C 1
ATOM 688 O O . THR A 1 82 ? 4.853 1.127 2.826 1.00 95.94 82 THR A O 1
ATOM 691 N N . VAL A 1 83 ? 4.497 2.145 0.853 1.00 94.56 83 VAL A N 1
ATOM 692 C CA . VAL A 1 83 ? 3.255 2.808 1.255 1.00 94.56 83 VAL A CA 1
ATOM 693 C C . VAL A 1 83 ? 2.178 1.770 1.555 1.00 94.56 83 VAL A C 1
ATOM 695 O O . VAL A 1 83 ? 1.528 1.864 2.592 1.00 94.56 83 VAL A O 1
ATOM 698 N N . ASN A 1 84 ? 2.029 0.750 0.707 1.00 95.12 84 ASN A N 1
ATOM 699 C CA . ASN A 1 84 ? 1.041 -0.307 0.905 1.00 95.12 84 ASN A CA 1
ATOM 700 C C . ASN A 1 84 ? 1.261 -1.056 2.233 1.00 95.12 84 ASN A C 1
ATOM 702 O O . ASN A 1 84 ? 0.338 -1.202 3.033 1.00 95.12 84 ASN A O 1
ATOM 706 N N . ILE A 1 85 ? 2.507 -1.454 2.513 1.00 95.12 85 ILE A N 1
ATOM 707 C CA . ILE A 1 85 ? 2.878 -2.111 3.775 1.00 95.12 85 ILE A CA 1
ATOM 708 C C . ILE A 1 85 ? 2.673 -1.171 4.968 1.00 95.12 85 ILE A C 1
ATOM 710 O O . ILE A 1 85 ? 2.121 -1.572 5.993 1.00 95.12 85 ILE A O 1
ATOM 714 N N . SER A 1 86 ? 3.096 0.089 4.847 1.00 95.81 86 SER A N 1
ATOM 715 C CA . SER A 1 86 ? 2.964 1.071 5.927 1.00 95.81 86 SER A CA 1
ATOM 716 C C . SER A 1 86 ? 1.502 1.310 6.285 1.00 95.81 86 SER A C 1
ATOM 718 O O . SER A 1 86 ? 1.154 1.317 7.463 1.00 95.81 86 SER A O 1
ATOM 720 N N . LEU A 1 87 ? 0.631 1.447 5.285 1.00 95.06 87 LEU A N 1
ATOM 721 C CA . LEU A 1 87 ? -0.797 1.645 5.504 1.00 95.06 87 LEU A CA 1
ATOM 722 C C . LEU A 1 87 ? -1.445 0.411 6.133 1.00 95.06 87 LEU A C 1
ATOM 724 O O . LEU A 1 87 ? -2.177 0.558 7.110 1.00 95.06 87 LEU A O 1
ATOM 728 N N . ALA A 1 88 ? -1.121 -0.794 5.656 1.00 93.88 88 ALA A N 1
ATOM 729 C CA . ALA A 1 88 ? -1.583 -2.034 6.278 1.00 93.88 88 ALA A CA 1
ATOM 730 C C . ALA A 1 88 ? -1.176 -2.115 7.761 1.00 93.88 88 ALA A C 1
ATOM 732 O O . ALA A 1 88 ? -2.009 -2.405 8.621 1.00 93.88 88 ALA A O 1
ATOM 733 N N . ASN A 1 89 ? 0.074 -1.773 8.083 1.00 95.25 89 ASN A N 1
ATOM 734 C CA . ASN A 1 89 ? 0.573 -1.759 9.459 1.00 95.25 89 ASN A CA 1
ATOM 735 C C . ASN A 1 89 ? -0.121 -0.702 10.328 1.00 95.25 89 ASN A C 1
ATOM 737 O O . ASN A 1 89 ? -0.452 -0.976 11.484 1.00 95.25 89 ASN A O 1
ATOM 741 N N . ILE A 1 90 ? -0.360 0.496 9.787 1.00 93.94 90 ILE A N 1
ATOM 742 C CA . ILE A 1 90 ? -1.072 1.573 10.486 1.00 93.94 90 ILE A CA 1
ATOM 743 C C . ILE A 1 90 ? -2.511 1.152 10.786 1.00 93.94 90 ILE A C 1
ATOM 745 O O . ILE A 1 90 ? -2.946 1.279 11.930 1.00 93.94 90 ILE A O 1
ATOM 749 N N . VAL A 1 91 ? -3.232 0.615 9.796 1.00 94.31 91 VAL A N 1
ATOM 750 C CA . VAL A 1 91 ? -4.615 0.146 9.965 1.00 94.31 91 VAL A CA 1
ATOM 751 C C . VAL A 1 91 ? -4.678 -0.976 10.993 1.00 94.31 91 VAL A C 1
ATOM 753 O O . VAL A 1 91 ? -5.456 -0.886 11.942 1.00 94.31 91 VAL A O 1
ATOM 756 N N . HIS A 1 92 ? -3.808 -1.980 10.872 1.00 93.50 92 HIS A N 1
ATOM 757 C CA . HIS A 1 92 ? -3.732 -3.083 11.824 1.00 93.50 92 HIS A CA 1
ATOM 758 C C . HIS A 1 92 ? -3.455 -2.585 13.253 1.00 93.50 92 HIS A C 1
ATOM 760 O O . HIS A 1 92 ? -4.169 -2.936 14.192 1.00 93.50 92 HIS A O 1
ATOM 766 N N . SER A 1 93 ? -2.465 -1.702 13.427 1.00 94.19 93 SER A N 1
ATOM 767 C CA . SER A 1 93 ? -2.125 -1.113 14.729 1.00 94.19 93 SER A CA 1
ATOM 768 C C . SER A 1 93 ? -3.265 -0.271 15.308 1.00 94.19 93 SER A C 1
ATOM 770 O O . SER A 1 93 ? -3.525 -0.303 16.512 1.00 94.19 93 SER A O 1
ATOM 772 N N . PHE A 1 94 ? -3.980 0.474 14.465 1.00 91.44 94 PHE A N 1
ATOM 773 C CA . PHE A 1 94 ? -5.135 1.256 14.884 1.00 91.44 94 PHE A CA 1
ATOM 774 C C . PHE A 1 94 ? -6.289 0.359 15.342 1.00 91.44 94 PHE A C 1
ATOM 776 O O . PHE A 1 94 ? -6.854 0.594 16.410 1.00 91.44 94 PHE A O 1
ATOM 783 N N . GLN A 1 95 ? -6.619 -0.673 14.566 1.00 91.38 95 GLN A N 1
ATOM 784 C CA . GLN A 1 95 ? -7.722 -1.594 14.841 1.00 91.38 95 GLN A CA 1
ATOM 785 C C . GLN A 1 95 ? -7.455 -2.515 16.039 1.00 91.38 95 GLN A C 1
ATOM 787 O O . GLN A 1 95 ? -8.396 -2.904 16.733 1.00 91.38 95 GLN A O 1
ATOM 792 N N . ALA A 1 96 ? -6.187 -2.820 16.329 1.00 90.94 96 ALA A N 1
ATOM 793 C CA . ALA A 1 96 ? -5.784 -3.578 17.513 1.00 90.94 96 ALA A CA 1
ATOM 794 C C . ALA A 1 96 ? -5.985 -2.807 18.834 1.00 90.94 96 ALA A C 1
ATOM 796 O O . ALA A 1 96 ? -5.988 -3.412 19.905 1.00 90.94 96 ALA A O 1
ATOM 797 N N . LYS A 1 97 ? -6.155 -1.477 18.789 1.00 91.31 97 LYS A N 1
ATOM 798 C CA . LYS A 1 97 ? -6.383 -0.658 19.988 1.00 91.31 97 LYS A CA 1
ATOM 799 C C . LYS A 1 97 ? -7.835 -0.735 20.455 1.00 91.31 97 LYS A C 1
ATOM 801 O O . LYS A 1 97 ? -8.769 -0.871 19.666 1.00 91.31 97 LYS A O 1
ATOM 806 N N . TYR A 1 98 ? -8.016 -0.556 21.758 1.00 86.75 98 TYR A N 1
ATOM 807 C CA . TYR A 1 98 ? -9.328 -0.438 22.380 1.00 86.75 98 TYR A CA 1
ATOM 808 C C . TYR A 1 98 ? -9.764 1.023 22.467 1.00 86.75 98 TYR A C 1
ATOM 810 O O . TYR A 1 98 ? -8.954 1.945 22.608 1.00 86.75 98 TYR A O 1
ATOM 818 N N . PHE A 1 99 ? -11.065 1.233 22.351 1.00 83.25 99 PHE A N 1
ATOM 819 C CA . PHE A 1 99 ? -11.730 2.466 22.718 1.00 83.25 99 PHE A CA 1
ATOM 820 C C . PHE A 1 99 ? -12.223 2.340 24.159 1.00 83.25 99 PHE A C 1
ATOM 822 O O . PHE A 1 99 ? -12.920 1.382 24.490 1.00 83.25 99 PHE A O 1
ATOM 829 N N . PHE A 1 100 ? -11.833 3.299 24.999 1.00 81.25 100 PHE A N 1
ATOM 830 C CA . PHE A 1 100 ? -12.222 3.362 26.402 1.00 81.25 100 PHE A CA 1
ATOM 831 C C . PHE A 1 100 ? -13.218 4.494 26.594 1.00 81.25 100 PHE A C 1
ATOM 833 O O . PHE A 1 100 ? -12.916 5.638 26.255 1.00 81.25 100 PHE A O 1
ATOM 840 N N . SER A 1 101 ? -14.371 4.180 27.179 1.00 74.00 101 SER A N 1
ATOM 841 C CA . SER A 1 101 ? -15.360 5.186 27.554 1.00 74.00 101 SER A CA 1
ATOM 842 C C . SER A 1 101 ? -15.594 5.205 29.064 1.00 74.00 101 SER A C 1
ATOM 844 O O . SER A 1 101 ? -15.806 4.133 29.639 1.00 74.00 101 SER A O 1
ATOM 846 N N . PRO A 1 102 ? -15.617 6.394 29.705 1.00 72.31 102 PRO A N 1
ATOM 847 C CA . PRO A 1 102 ? -15.985 6.567 31.116 1.00 72.31 102 PRO A CA 1
ATOM 848 C C . PRO A 1 102 ? -17.453 6.264 31.414 1.00 72.31 102 PRO A C 1
ATOM 850 O O . PRO A 1 102 ? -17.844 6.198 32.574 1.00 72.31 102 PRO A O 1
ATOM 853 N N . GLN A 1 103 ? -18.275 6.111 30.379 1.00 69.81 103 GLN A N 1
ATOM 854 C CA . GLN A 1 103 ? -19.694 5.808 30.494 1.00 69.81 103 GLN A CA 1
ATOM 855 C C . GLN A 1 103 ? -20.021 4.580 29.642 1.00 69.81 103 GLN A C 1
ATOM 857 O O . GLN A 1 103 ? -19.383 4.330 28.615 1.00 69.81 103 GLN A O 1
ATOM 862 N N . LEU A 1 104 ? -21.012 3.797 30.065 1.00 68.12 104 LEU A N 1
ATOM 863 C CA . LEU A 1 104 ? -21.590 2.753 29.221 1.00 68.12 104 LEU A CA 1
ATOM 864 C C . LEU A 1 104 ? -22.258 3.436 28.025 1.00 68.12 104 LEU A C 1
ATOM 866 O O . LEU A 1 104 ? -23.309 4.052 28.173 1.00 68.12 104 LEU A O 1
ATOM 870 N N . ILE A 1 105 ? -21.609 3.364 26.864 1.00 71.44 105 ILE A N 1
ATOM 871 C CA . ILE A 1 105 ? -22.153 3.911 25.623 1.00 71.44 105 ILE A CA 1
ATOM 872 C C . ILE A 1 105 ? -23.050 2.843 25.013 1.00 71.44 105 ILE A C 1
ATOM 874 O O . ILE A 1 105 ? -22.627 1.704 24.804 1.00 71.44 105 ILE A O 1
ATOM 878 N N . THR A 1 106 ? -24.295 3.205 24.735 1.00 74.19 106 THR A N 1
ATOM 879 C CA . THR A 1 106 ? -25.188 2.334 23.968 1.00 74.19 106 THR A CA 1
ATOM 880 C C . THR A 1 106 ? -24.747 2.280 22.499 1.00 74.19 106 THR A C 1
ATOM 882 O O . THR A 1 106 ? -24.163 3.243 21.998 1.00 74.19 106 THR A O 1
ATOM 885 N N . PRO A 1 107 ? -25.052 1.202 21.753 1.00 72.06 107 PRO A N 1
ATOM 886 C CA . PRO A 1 107 ? -24.745 1.138 20.321 1.00 72.06 107 PRO A CA 1
ATOM 887 C C . PRO A 1 107 ? -25.270 2.346 19.523 1.00 72.06 107 PRO A C 1
ATOM 889 O O . PRO A 1 107 ? -24.607 2.798 18.593 1.00 72.06 107 PRO A O 1
ATOM 892 N N . LEU A 1 108 ? -26.418 2.906 19.929 1.00 76.94 108 LEU A N 1
ATOM 893 C CA . LEU A 1 108 ? -27.019 4.092 19.316 1.00 76.94 108 LEU A CA 1
ATOM 894 C C . LEU A 1 108 ? -26.119 5.331 19.471 1.00 76.94 108 LEU A C 1
ATOM 896 O O . LEU A 1 108 ? -25.718 5.927 18.476 1.00 76.94 108 LEU A O 1
ATOM 900 N N . GLN A 1 109 ? -25.717 5.655 20.702 1.00 77.25 109 GLN A N 1
ATOM 901 C CA . GLN A 1 109 ? -24.842 6.800 20.996 1.00 77.25 109 GLN A CA 1
ATOM 902 C C . GLN A 1 109 ? -23.466 6.666 20.329 1.00 77.25 109 GLN A C 1
ATOM 904 O O . GLN A 1 109 ? -22.873 7.654 19.891 1.00 77.25 109 GLN A O 1
ATOM 909 N N . LEU A 1 110 ? -22.951 5.436 20.226 1.00 76.31 110 LEU A N 1
ATOM 910 C CA . LEU A 1 110 ? -21.712 5.164 19.503 1.00 76.31 110 LEU A CA 1
ATOM 911 C C . LEU A 1 110 ? -21.871 5.475 18.006 1.00 76.31 110 LEU A C 1
ATOM 913 O O . LEU A 1 110 ? -20.990 6.103 17.422 1.00 76.31 110 LEU A O 1
ATOM 917 N N . SER A 1 111 ? -22.993 5.079 17.398 1.00 79.00 111 SER A N 1
ATOM 918 C CA . SER A 1 111 ? -23.257 5.334 15.977 1.00 79.00 111 SER A CA 1
ATOM 919 C C . SER A 1 111 ? -23.384 6.827 15.650 1.00 79.00 111 SER A C 1
ATOM 921 O O . SER A 1 111 ? -22.814 7.272 14.656 1.00 79.00 111 SER A O 1
ATOM 923 N N . GLU A 1 112 ? -24.031 7.609 16.520 1.00 82.75 112 GLU A N 1
ATOM 924 C CA .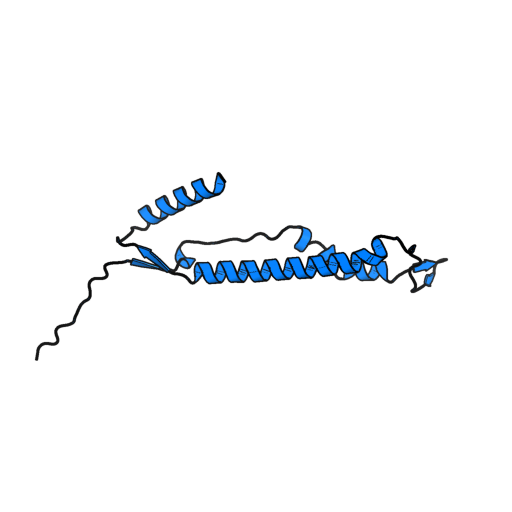 GLU A 1 112 ? -24.145 9.069 16.384 1.00 82.75 112 GLU A CA 1
ATOM 925 C C . GLU A 1 112 ? -22.768 9.737 16.470 1.00 82.75 112 GLU A C 1
ATOM 927 O O . GLU A 1 112 ? -22.383 10.505 15.591 1.00 82.75 112 GLU A O 1
ATOM 932 N N . THR A 1 113 ? -21.962 9.347 17.461 1.00 75.69 113 THR A N 1
ATOM 933 C CA . THR A 1 113 ? -20.608 9.894 17.643 1.00 75.69 113 THR A CA 1
ATOM 934 C C . THR A 1 113 ? -19.708 9.602 16.434 1.00 75.69 113 THR A C 1
ATOM 936 O O . THR A 1 113 ? -18.931 10.457 16.007 1.00 75.69 113 THR A O 1
ATOM 939 N N . ILE A 1 114 ? -19.804 8.397 15.857 1.00 76.12 114 ILE A N 1
ATOM 940 C CA . ILE A 1 114 ? -19.054 8.018 14.648 1.00 76.12 114 ILE A CA 1
ATOM 941 C C . ILE A 1 114 ? -19.535 8.817 13.435 1.00 76.12 114 ILE A C 1
ATOM 943 O O . ILE A 1 114 ? -18.713 9.253 12.627 1.00 76.12 114 ILE A O 1
ATOM 947 N N . HIS A 1 115 ? -20.848 9.003 13.290 1.00 78.69 115 HIS A N 1
ATOM 948 C CA . HIS A 1 115 ? -21.427 9.781 12.200 1.00 78.69 115 HIS A CA 1
ATOM 949 C C . HIS A 1 115 ? -20.917 11.230 12.217 1.00 78.69 115 HIS A C 1
ATOM 951 O O . HIS A 1 115 ? -20.426 11.719 11.198 1.00 78.69 115 HIS A O 1
ATOM 957 N N . ASP A 1 116 ? -20.935 11.876 13.382 1.00 80.75 116 ASP A N 1
ATOM 958 C CA . ASP A 1 116 ? -20.475 13.257 13.546 1.00 80.75 116 ASP A CA 1
ATOM 959 C C . ASP A 1 116 ? -18.967 13.397 13.304 1.00 80.75 116 ASP A C 1
ATOM 961 O O . ASP A 1 116 ? -18.511 14.322 12.624 1.00 80.75 116 ASP A O 1
ATOM 965 N N . TRP A 1 117 ? -18.179 12.435 13.793 1.00 76.44 117 TRP A N 1
ATOM 966 C CA . TRP A 1 117 ? -16.740 12.398 13.543 1.00 76.44 117 TRP A CA 1
ATOM 967 C C . TRP A 1 117 ? -16.424 12.249 12.049 1.00 76.44 117 TRP A C 1
ATOM 969 O O . TRP A 1 117 ? -15.595 12.987 11.513 1.00 76.44 117 TRP A O 1
ATOM 979 N N . ASN A 1 118 ? -17.130 11.355 11.350 1.00 75.25 118 ASN A N 1
ATOM 980 C CA . ASN A 1 118 ? -16.987 11.166 9.906 1.00 75.25 118 ASN A CA 1
ATOM 981 C C . ASN A 1 118 ? -17.372 12.421 9.111 1.00 75.25 118 ASN A C 1
ATOM 983 O O . ASN A 1 118 ? -16.729 12.719 8.103 1.00 75.25 118 ASN A O 1
ATOM 987 N N . ALA A 1 119 ? -18.405 13.152 9.540 1.00 75.31 119 ALA A N 1
ATOM 988 C CA . ALA A 1 119 ? -18.807 14.405 8.907 1.00 75.31 119 ALA A CA 1
ATOM 989 C C . ALA A 1 119 ? -17.710 15.475 9.036 1.00 75.31 119 ALA A C 1
ATOM 991 O O . ALA A 1 119 ? -17.352 16.106 8.043 1.00 75.31 119 ALA A O 1
ATOM 992 N N . SER A 1 120 ? -17.109 15.613 10.222 1.00 72.25 120 SER A N 1
ATOM 993 C CA . SER A 1 120 ? -16.006 16.553 10.462 1.00 72.25 120 SER A CA 1
ATOM 994 C C . SER A 1 120 ? -14.748 16.211 9.652 1.00 72.25 120 SER A C 1
ATOM 996 O O . SER A 1 120 ? -14.114 17.103 9.084 1.00 72.25 120 SER A O 1
ATOM 998 N N . PHE A 1 121 ? -14.417 14.922 9.533 1.00 64.81 121 PHE A N 1
ATOM 999 C CA . PHE A 1 121 ? -13.235 14.464 8.797 1.00 64.81 121 PHE A CA 1
ATOM 1000 C C . PHE A 1 121 ? -13.319 14.713 7.283 1.00 64.81 121 PHE A C 1
ATOM 1002 O O . PHE A 1 121 ? -12.291 14.870 6.639 1.00 64.81 121 PHE A O 1
ATOM 1009 N N . ARG A 1 122 ? -14.527 14.753 6.702 1.00 59.34 122 ARG A N 1
ATOM 1010 C CA . ARG A 1 122 ? -14.734 15.012 5.262 1.00 59.34 122 ARG A CA 1
ATOM 1011 C C . ARG A 1 122 ? -14.679 16.492 4.879 1.00 59.34 122 ARG A C 1
ATOM 1013 O O . ARG A 1 122 ? -14.658 16.799 3.692 1.00 59.34 122 ARG A O 1
ATOM 1020 N N . THR A 1 123 ? -14.725 17.393 5.858 1.00 58.28 123 THR A N 1
ATOM 1021 C CA . THR A 1 123 ? -14.721 18.850 5.638 1.00 58.28 123 THR A CA 1
ATOM 1022 C C . THR A 1 123 ? -13.337 19.500 5.752 1.00 58.28 123 THR A C 1
ATOM 1024 O O . THR A 1 123 ? -13.239 20.716 5.597 1.00 58.28 123 THR A O 1
ATOM 1027 N N . GLN A 1 124 ? -12.289 18.712 6.016 1.00 46.78 124 GLN A N 1
ATOM 1028 C CA . GLN A 1 124 ? -10.878 19.125 5.984 1.00 46.78 124 GLN A CA 1
ATOM 1029 C C . GLN A 1 124 ? -10.201 18.585 4.726 1.00 46.78 124 GLN A C 1
ATOM 1031 O O . GLN A 1 124 ? -9.332 19.306 4.191 1.00 46.78 124 GLN A O 1
#